Protein AF-A0A662VQT2-F1 (afdb_monomer_lite)

Foldseek 3Di:
DDFDAFPVDRHTFFKWKAFLVPGDTTGHHPVVVVVCCVVPNDDGMDIDTPPPVVVVVVVVVVSVVVVVVVVVVVVVVVVVVVVVVVVD

Secondary structure (DSSP, 8-state):
---PBPSSSSSBP-EEEEETTTTEEEEE-HHHHHHHHHHH-SSSEEEEETT-HHHHHHHHHHHHHHHHHHHHHHHHHHHHHHHHHHT-

Structure (mmCIF, N/CA/C/O backbone):
data_AF-A0A662VQT2-F1
#
_entry.id   AF-A0A662VQT2-F1
#
loop_
_atom_site.group_PDB
_atom_site.id
_atom_site.type_symbol
_atom_site.label_atom_id
_atom_site.label_alt_id
_atom_site.label_comp_id
_atom_site.label_asym_id
_atom_site.label_entity_id
_atom_site.label_seq_id
_atom_site.pdbx_PDB_ins_code
_atom_site.Cartn_x
_atom_site.Cartn_y
_atom_site.Cartn_z
_atom_site.occupancy
_atom_site.B_iso_or_equiv
_atom_site.auth_seq_id
_atom_site.auth_comp_id
_atom_site.auth_asym_id
_atom_site.auth_atom_id
_atom_site.pdbx_PDB_model_num
ATOM 1 N N . MET A 1 1 ? 6.389 -11.238 -20.433 1.00 54.53 1 MET A N 1
ATOM 2 C CA . MET A 1 1 ? 6.507 -10.122 -19.477 1.00 54.53 1 MET A CA 1
ATOM 3 C C . MET A 1 1 ? 5.310 -9.220 -19.678 1.00 54.53 1 MET A C 1
ATOM 5 O O . MET A 1 1 ? 5.069 -8.822 -20.812 1.00 54.53 1 MET A O 1
ATOM 9 N N . VAL A 1 2 ? 4.524 -8.979 -18.630 1.00 61.72 2 VAL A N 1
ATOM 10 C CA . VAL A 1 2 ? 3.511 -7.915 -18.653 1.00 61.72 2 VAL A CA 1
ATOM 11 C C . VAL A 1 2 ? 4.274 -6.614 -18.457 1.00 61.72 2 VAL A C 1
ATOM 13 O O . VAL A 1 2 ? 4.979 -6.477 -17.465 1.00 61.72 2 VAL A O 1
ATOM 16 N N . GLN A 1 3 ? 4.198 -5.706 -19.425 1.00 81.94 3 GLN A N 1
ATOM 17 C CA . GLN A 1 3 ? 4.862 -4.413 -19.332 1.00 81.94 3 GLN A CA 1
ATOM 18 C C . GLN A 1 3 ? 3.839 -3.396 -18.832 1.00 81.94 3 GLN A C 1
ATOM 20 O O . GLN A 1 3 ? 2.909 -3.035 -19.555 1.00 81.94 3 GLN A O 1
ATOM 25 N N . PHE A 1 4 ? 3.970 -2.998 -17.569 1.00 90.88 4 PHE A N 1
ATOM 26 C CA . PHE A 1 4 ? 3.133 -1.952 -16.996 1.00 90.88 4 PHE A CA 1
ATOM 27 C C . PHE A 1 4 ? 3.522 -0.597 -17.592 1.00 90.88 4 PHE A C 1
ATOM 29 O O . PHE A 1 4 ? 4.697 -0.329 -17.849 1.00 90.88 4 PHE A O 1
ATOM 36 N N . LYS A 1 5 ? 2.522 0.253 -17.816 1.00 96.06 5 LYS A N 1
ATOM 37 C CA . LYS A 1 5 ? 2.730 1.665 -18.134 1.00 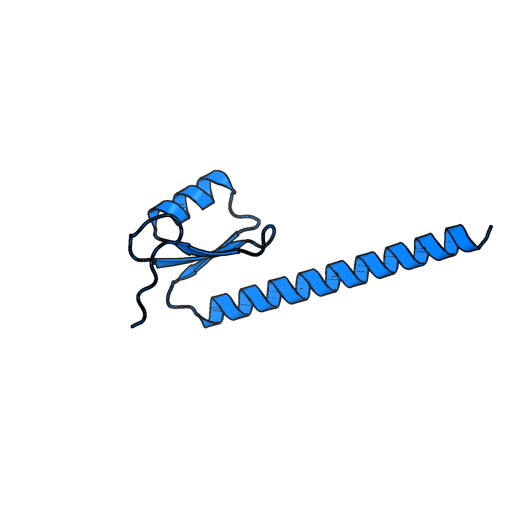96.06 5 LYS A CA 1
ATOM 38 C C . LYS A 1 5 ? 2.626 2.493 -16.865 1.00 96.06 5 LYS A C 1
ATOM 40 O O . LYS A 1 5 ? 1.916 2.101 -15.939 1.00 96.06 5 LYS A O 1
ATOM 45 N N . CYS A 1 6 ? 3.318 3.623 -16.844 1.00 96.81 6 CYS A N 1
ATOM 46 C CA . CYS A 1 6 ? 3.155 4.629 -15.812 1.00 96.81 6 CYS A CA 1
ATOM 47 C C . CYS A 1 6 ? 1.682 5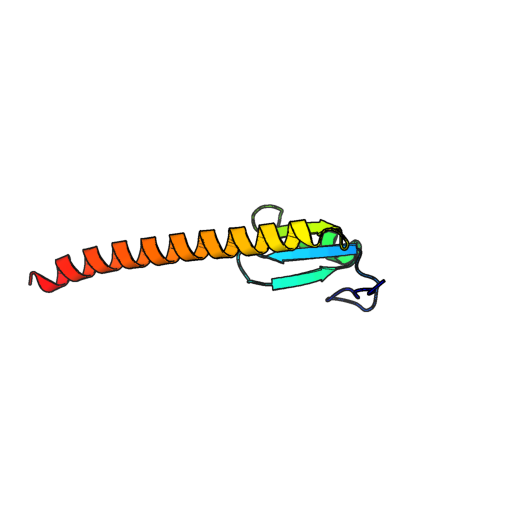.072 -15.735 1.00 96.81 6 CYS A C 1
ATOM 49 O O . CYS A 1 6 ? 0.964 5.111 -16.731 1.00 96.81 6 CYS A O 1
ATOM 51 N N . SER A 1 7 ? 1.214 5.384 -14.532 1.00 95.69 7 SER A N 1
ATOM 52 C CA . SER A 1 7 ? -0.159 5.852 -14.312 1.00 95.69 7 SER A CA 1
ATOM 53 C C . SER A 1 7 ? -0.343 7.328 -14.656 1.00 95.69 7 SER A C 1
ATOM 55 O O . SER A 1 7 ? -1.470 7.763 -14.860 1.00 95.69 7 SER A O 1
ATOM 57 N N . GLU A 1 8 ? 0.757 8.081 -14.719 1.00 95.69 8 GLU A N 1
ATOM 58 C CA . GLU A 1 8 ? 0.774 9.522 -14.996 1.00 95.69 8 GLU A CA 1
ATOM 59 C C . GLU A 1 8 ? 1.168 9.831 -16.452 1.00 95.69 8 GLU A C 1
ATOM 61 O O . GLU A 1 8 ? 0.894 10.914 -16.967 1.00 95.69 8 GLU A O 1
ATOM 66 N N . CYS A 1 9 ? 1.790 8.877 -17.156 1.00 95.31 9 CYS A N 1
ATOM 67 C CA . CYS A 1 9 ? 2.200 9.036 -18.552 1.00 95.31 9 CYS A CA 1
ATOM 68 C C . CYS A 1 9 ? 2.277 7.694 -19.301 1.00 95.31 9 CYS A C 1
ATOM 70 O O . CYS A 1 9 ? 2.138 6.628 -18.721 1.00 95.31 9 CYS A O 1
ATOM 72 N N . ASP A 1 10 ? 2.554 7.716 -20.605 1.00 93.25 10 ASP A N 1
ATOM 73 C CA . ASP A 1 10 ? 2.617 6.500 -21.435 1.00 93.25 10 ASP A CA 1
ATOM 74 C C . ASP A 1 10 ? 3.961 5.742 -21.388 1.00 93.25 10 ASP A C 1
ATOM 76 O O . ASP A 1 10 ? 4.142 4.757 -22.112 1.00 93.25 10 ASP A O 1
ATOM 80 N N . MET A 1 11 ? 4.908 6.183 -20.553 1.00 95.69 11 MET A N 1
ATOM 81 C CA . MET A 1 11 ? 6.223 5.548 -20.418 1.00 95.69 11 MET A CA 1
ATOM 82 C C . MET A 1 11 ? 6.132 4.192 -19.699 1.00 95.69 11 MET A C 1
ATOM 84 O O . MET A 1 11 ? 5.209 3.977 -18.907 1.00 95.69 11 MET A O 1
ATOM 88 N N . PRO A 1 12 ? 7.085 3.270 -19.926 1.00 96.25 12 PRO A N 1
ATOM 89 C CA . PRO A 1 12 ? 7.188 2.043 -19.141 1.00 96.25 12 PRO A CA 1
ATOM 90 C C . PRO A 1 12 ? 7.324 2.340 -17.643 1.00 96.25 12 PRO A C 1
ATOM 92 O O . PRO A 1 12 ? 8.018 3.278 -17.253 1.00 96.25 12 PRO A O 1
ATOM 95 N N . ALA A 1 13 ? 6.650 1.548 -16.812 1.00 96.69 13 ALA A N 1
ATOM 96 C CA . ALA A 1 13 ? 6.772 1.641 -15.364 1.00 96.69 13 ALA A CA 1
ATOM 97 C C . ALA A 1 13 ? 7.942 0.801 -14.841 1.00 96.69 13 ALA A C 1
ATOM 99 O O . ALA A 1 13 ? 8.187 -0.304 -15.323 1.00 96.69 13 ALA A O 1
ATOM 100 N N . GLU A 1 14 ? 8.602 1.333 -13.818 1.00 96.06 14 GLU A N 1
ATOM 101 C CA . GLU A 1 14 ? 9.746 0.733 -13.115 1.00 96.06 14 GLU A CA 1
ATOM 102 C C . GLU A 1 14 ? 9.464 0.575 -11.616 1.00 96.06 14 GLU A C 1
ATOM 104 O O . GLU A 1 14 ? 10.091 -0.241 -10.945 1.00 96.06 14 GLU A O 1
ATOM 109 N N . TRP A 1 15 ? 8.445 1.276 -11.109 1.00 96.31 15 TRP A N 1
ATOM 110 C CA . TRP A 1 15 ? 8.068 1.272 -9.703 1.00 96.31 15 TRP A CA 1
ATOM 111 C C . TRP A 1 15 ? 6.589 0.989 -9.525 1.00 96.31 15 TRP A C 1
ATOM 113 O O . TRP A 1 15 ? 5.755 1.407 -10.328 1.00 96.31 15 TRP A O 1
ATOM 123 N N . MET A 1 16 ? 6.256 0.343 -8.420 1.00 96.00 16 MET A N 1
ATOM 124 C CA . MET A 1 16 ? 4.916 0.321 -7.869 1.00 96.00 16 MET A CA 1
ATOM 125 C C . MET A 1 16 ? 4.850 1.260 -6.673 1.00 96.00 16 MET A C 1
ATOM 127 O O . MET A 1 16 ? 5.557 1.072 -5.682 1.00 96.00 16 MET A O 1
ATOM 131 N N . TYR A 1 17 ? 3.986 2.258 -6.784 1.00 94.25 17 TYR A N 1
ATOM 132 C CA . TYR A 1 17 ? 3.658 3.207 -5.734 1.00 94.25 17 TYR A CA 1
ATOM 133 C C . TYR A 1 17 ? 2.486 2.708 -4.901 1.00 94.25 17 TYR A C 1
ATOM 135 O O . TYR A 1 17 ? 1.465 2.285 -5.454 1.00 94.25 17 TYR A O 1
ATOM 143 N N . ILE A 1 18 ? 2.634 2.795 -3.581 1.00 92.88 18 ILE A N 1
ATOM 144 C CA . ILE A 1 18 ? 1.595 2.499 -2.600 1.00 92.88 18 ILE A CA 1
ATOM 145 C C . ILE A 1 18 ? 1.480 3.680 -1.640 1.00 92.88 18 ILE A C 1
ATOM 147 O O . ILE A 1 18 ? 2.441 4.014 -0.949 1.00 92.88 18 ILE A O 1
ATOM 151 N N . ASP A 1 19 ? 0.292 4.272 -1.576 1.00 88.81 19 ASP A N 1
ATOM 152 C CA . ASP A 1 19 ? -0.046 5.337 -0.628 1.00 88.81 19 ASP A CA 1
ATOM 153 C C . ASP A 1 19 ? -0.905 4.789 0.516 1.00 88.81 19 ASP A C 1
ATOM 155 O O . ASP A 1 19 ? -1.945 4.144 0.322 1.00 88.81 19 ASP A O 1
ATOM 159 N N . GLU A 1 20 ? -0.439 5.017 1.743 1.00 80.25 20 GLU A N 1
ATOM 160 C CA . GLU A 1 20 ? -1.106 4.543 2.951 1.00 80.25 20 GLU A CA 1
ATOM 161 C C . GLU A 1 20 ? -2.310 5.422 3.344 1.00 80.25 20 GLU A C 1
ATOM 163 O O . GLU A 1 20 ? -3.288 4.925 3.933 1.00 80.25 20 GLU A O 1
ATOM 168 N N . ILE A 1 21 ? -2.273 6.712 2.993 1.00 80.69 21 ILE A N 1
ATOM 169 C CA . ILE A 1 21 ? -3.308 7.715 3.269 1.00 80.69 21 ILE A CA 1
ATOM 170 C C . ILE A 1 21 ? -4.432 7.586 2.249 1.00 80.69 21 ILE A C 1
ATOM 172 O O . ILE A 1 21 ? -5.580 7.316 2.629 1.00 80.69 21 ILE A O 1
ATOM 176 N N . THR A 1 22 ? -4.121 7.754 0.963 1.00 82.12 22 THR A N 1
ATOM 177 C CA . THR A 1 22 ? -5.069 7.489 -0.120 1.00 82.12 22 THR A CA 1
ATOM 178 C C . THR A 1 22 ? -4.777 6.084 -0.627 1.00 82.12 22 THR A C 1
ATOM 180 O O . THR A 1 22 ? -3.705 5.877 -1.156 1.00 82.12 22 THR A O 1
ATOM 183 N N . PRO A 1 23 ? -5.648 5.072 -0.426 1.00 79.06 23 PRO A N 1
ATOM 184 C CA . PRO A 1 23 ? -5.343 3.688 -0.807 1.00 79.06 23 PRO A CA 1
ATOM 185 C C . PRO A 1 23 ? -5.213 3.544 -2.327 1.00 79.06 23 PRO A C 1
ATOM 187 O O . PRO A 1 23 ? -6.152 3.137 -3.014 1.00 79.06 23 PRO A O 1
ATOM 190 N N . ARG A 1 24 ? -4.042 3.904 -2.838 1.00 88.31 24 ARG A N 1
ATOM 191 C CA . ARG A 1 24 ? -3.688 3.972 -4.243 1.00 88.31 24 ARG A CA 1
ATOM 192 C C . ARG A 1 24 ? -2.513 3.037 -4.456 1.00 88.31 24 ARG A C 1
ATOM 194 O O . ARG A 1 24 ? -1.498 3.139 -3.782 1.00 88.31 24 ARG A O 1
ATOM 201 N N . LEU A 1 25 ? -2.695 2.135 -5.411 1.00 91.94 25 LEU A N 1
ATOM 202 C CA . LEU A 1 25 ? -1.670 1.257 -5.952 1.00 91.94 25 LEU A CA 1
ATOM 203 C C . LEU A 1 25 ? -1.494 1.660 -7.414 1.00 91.94 25 LEU A C 1
ATOM 205 O O . LEU A 1 25 ? -2.450 1.546 -8.186 1.00 91.94 25 LEU A O 1
ATOM 209 N N . ALA A 1 26 ? -0.330 2.186 -7.781 1.00 94.62 26 ALA A N 1
ATOM 210 C CA . ALA A 1 26 ? -0.120 2.745 -9.112 1.00 94.62 26 ALA A CA 1
ATOM 211 C C . ALA A 1 26 ? 1.276 2.413 -9.658 1.00 94.62 26 ALA A C 1
ATOM 213 O O . ALA A 1 26 ? 2.270 2.717 -9.001 1.00 94.62 26 ALA A O 1
ATOM 214 N N . PRO A 1 27 ? 1.393 1.836 -10.866 1.00 96.38 27 PRO A N 1
ATOM 215 C CA . PRO A 1 27 ? 2.681 1.738 -11.539 1.00 96.38 27 PRO A CA 1
ATOM 216 C C . PRO A 1 27 ? 3.173 3.132 -11.953 1.00 96.38 27 PRO A C 1
ATOM 218 O O . PRO A 1 27 ? 2.387 3.937 -12.461 1.00 96.38 27 PRO A O 1
ATOM 221 N N . LEU A 1 28 ? 4.462 3.413 -11.776 1.00 96.50 28 LEU A N 1
ATOM 222 C CA . LEU A 1 28 ? 5.106 4.686 -12.102 1.00 96.50 28 LEU A CA 1
ATOM 223 C C . LEU A 1 28 ? 6.425 4.473 -12.842 1.00 96.50 28 LEU A C 1
ATOM 225 O O . LEU A 1 28 ? 7.143 3.500 -12.605 1.00 96.50 28 LEU A O 1
ATOM 229 N N . CYS A 1 29 ? 6.761 5.414 -13.723 1.00 96.94 29 CYS A N 1
ATOM 230 C CA . CYS A 1 29 ? 8.126 5.551 -14.218 1.00 96.94 29 CYS A CA 1
ATOM 231 C C . CYS A 1 29 ? 9.007 6.288 -13.197 1.00 96.94 29 CYS A C 1
ATOM 233 O O . CYS A 1 29 ? 8.522 6.915 -12.252 1.00 96.94 29 CYS A O 1
ATOM 235 N N . ASP A 1 30 ? 10.313 6.234 -13.434 1.00 96.00 30 ASP A N 1
ATOM 236 C CA . ASP A 1 30 ? 11.359 6.803 -12.585 1.00 96.00 30 ASP A CA 1
ATOM 237 C C . ASP A 1 30 ? 11.200 8.315 -12.317 1.00 96.00 30 ASP A C 1
ATOM 239 O O . ASP A 1 30 ? 11.514 8.807 -11.234 1.00 96.00 30 ASP A O 1
ATOM 243 N N . GLU A 1 31 ? 10.705 9.058 -13.309 1.00 96.50 31 GLU A N 1
ATOM 244 C CA . GLU A 1 31 ? 10.480 10.507 -13.238 1.00 96.50 31 GLU A CA 1
ATOM 245 C C . GLU A 1 31 ? 9.331 10.857 -12.284 1.00 96.50 31 GLU A C 1
ATOM 247 O O . GLU A 1 31 ? 9.549 11.552 -11.294 1.00 96.50 31 GLU A O 1
ATOM 252 N N . HIS A 1 32 ? 8.139 10.295 -12.506 1.00 95.69 32 HIS A N 1
ATOM 253 C CA . HIS A 1 32 ? 6.970 10.572 -11.663 1.00 95.69 32 HIS A CA 1
ATOM 254 C C . HIS A 1 32 ? 7.127 10.028 -10.237 1.00 95.69 32 HIS A C 1
ATOM 256 O O . HIS A 1 32 ? 6.597 10.608 -9.293 1.00 95.69 32 HIS A O 1
ATOM 262 N N . MET A 1 33 ? 7.891 8.947 -10.044 1.00 94.69 33 MET A N 1
ATOM 263 C CA . MET A 1 33 ? 8.264 8.484 -8.704 1.00 94.69 33 MET A CA 1
ATOM 264 C C . MET A 1 33 ? 9.054 9.564 -7.940 1.00 94.69 33 MET A C 1
ATOM 266 O O . MET A 1 33 ? 8.722 9.880 -6.795 1.00 94.69 33 MET A O 1
ATOM 270 N N . LYS A 1 34 ? 10.050 10.187 -8.586 1.00 93.81 34 LYS A N 1
ATOM 271 C CA . LYS A 1 34 ? 10.853 11.269 -7.988 1.00 93.81 34 LYS A CA 1
ATOM 272 C C . LYS A 1 34 ? 10.020 12.518 -7.720 1.00 93.81 34 LYS A C 1
ATOM 274 O O . LYS A 1 34 ? 10.195 13.141 -6.676 1.00 93.81 34 LYS A O 1
ATOM 279 N N . GLU A 1 35 ? 9.108 12.870 -8.623 1.00 93.38 35 GLU A N 1
ATOM 280 C CA . GLU A 1 35 ? 8.187 13.992 -8.414 1.00 93.38 35 GLU A CA 1
ATOM 281 C C . GLU A 1 35 ? 7.321 13.789 -7.169 1.00 93.38 35 GLU A C 1
ATOM 283 O O . GLU A 1 35 ? 7.240 14.685 -6.328 1.00 93.38 35 GLU A O 1
ATOM 288 N N . ILE A 1 36 ? 6.728 12.602 -7.004 1.00 90.12 36 ILE A N 1
ATOM 289 C CA . ILE A 1 36 ? 5.921 12.279 -5.819 1.00 90.12 36 ILE A CA 1
ATOM 290 C C . ILE A 1 36 ? 6.773 12.334 -4.549 1.00 90.12 36 ILE A C 1
ATOM 292 O O . ILE A 1 36 ? 6.363 12.975 -3.583 1.00 90.12 36 ILE A O 1
ATOM 296 N N . LEU A 1 37 ? 7.978 11.752 -4.553 1.00 88.81 37 LEU A N 1
ATOM 297 C CA . LEU A 1 37 ? 8.900 11.84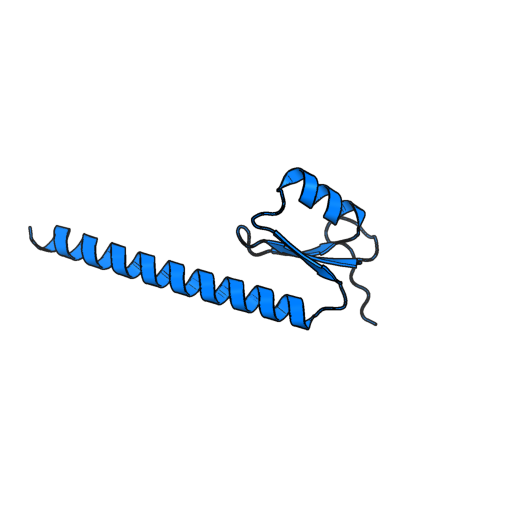3 -3.412 1.00 88.81 37 LEU A CA 1
ATOM 298 C C . LEU A 1 37 ? 9.194 13.295 -3.011 1.00 88.81 37 LEU A C 1
ATOM 300 O O . LEU A 1 37 ? 9.236 13.614 -1.822 1.00 88.81 37 LEU A O 1
ATOM 304 N N . MET A 1 38 ? 9.379 14.183 -3.991 1.00 88.19 38 MET A N 1
ATOM 305 C CA . MET A 1 38 ? 9.627 15.604 -3.741 1.00 88.19 38 MET A CA 1
ATOM 306 C C . MET A 1 38 ? 8.396 16.345 -3.202 1.00 88.19 38 MET A C 1
ATOM 308 O O . MET A 1 38 ? 8.558 17.286 -2.424 1.00 88.19 38 MET A O 1
ATOM 312 N N . MET A 1 39 ? 7.187 15.958 -3.619 1.00 86.00 39 MET A N 1
ATOM 313 C CA . MET A 1 39 ? 5.941 16.619 -3.216 1.00 86.00 39 MET A CA 1
ATOM 314 C C . MET A 1 39 ? 5.415 16.139 -1.861 1.00 86.00 39 MET A C 1
ATOM 316 O O . MET A 1 39 ? 4.983 16.958 -1.049 1.00 86.00 39 MET A O 1
ATOM 320 N N . GLU A 1 40 ? 5.424 14.830 -1.622 1.00 78.56 40 GLU A N 1
ATOM 321 C CA . GLU A 1 40 ? 4.724 14.206 -0.492 1.00 78.56 40 GLU A CA 1
ATOM 322 C C . GLU A 1 40 ? 5.660 13.822 0.667 1.00 78.56 40 GLU A C 1
ATOM 324 O O . GLU A 1 40 ? 5.211 13.645 1.803 1.00 78.56 40 GLU A O 1
ATOM 329 N N . GLY A 1 41 ? 6.973 13.760 0.412 1.00 72.12 41 GLY A N 1
ATOM 330 C CA . GLY A 1 41 ? 7.967 13.261 1.363 1.00 72.12 41 GLY A CA 1
ATOM 331 C C . GLY A 1 41 ? 7.884 11.743 1.577 1.00 72.12 41 GLY A C 1
ATOM 332 O O . GLY A 1 41 ? 7.003 11.068 1.064 1.00 72.12 41 GLY A O 1
ATOM 333 N N . GLU A 1 42 ? 8.814 11.178 2.352 1.00 68.62 42 GLU A N 1
ATOM 334 C CA . GLU A 1 42 ? 8.995 9.713 2.470 1.00 68.62 42 GLU A CA 1
ATOM 335 C C . GLU A 1 42 ? 8.085 9.024 3.504 1.00 68.62 42 GLU A C 1
ATOM 337 O O . GLU A 1 42 ? 8.157 7.814 3.690 1.00 68.62 42 GLU A O 1
ATOM 342 N N . VAL A 1 43 ? 7.261 9.768 4.246 1.00 67.31 43 VAL A N 1
ATOM 343 C CA . VAL A 1 43 ? 6.711 9.242 5.510 1.00 67.31 43 VAL A CA 1
ATOM 344 C C . VAL A 1 43 ? 5.506 8.316 5.312 1.00 67.31 43 VAL A C 1
ATOM 346 O O . VAL A 1 43 ? 5.317 7.411 6.117 1.00 67.31 43 VAL A O 1
ATOM 349 N N . ASN A 1 44 ? 4.692 8.526 4.272 1.00 75.88 44 ASN A N 1
ATOM 350 C CA . ASN A 1 44 ? 3.417 7.803 4.095 1.00 75.88 44 ASN A CA 1
ATOM 351 C C . ASN A 1 44 ? 3.279 7.105 2.734 1.00 75.88 44 ASN A C 1
ATOM 353 O O . ASN A 1 44 ? 2.191 6.647 2.378 1.00 75.88 44 ASN A O 1
ATOM 357 N N . VAL A 1 45 ? 4.370 7.054 1.976 1.00 86.38 45 VAL A N 1
ATOM 358 C CA . VAL A 1 45 ? 4.418 6.483 0.633 1.00 86.38 45 VAL A CA 1
ATOM 359 C C . VAL A 1 45 ? 5.467 5.387 0.592 1.00 86.38 45 VAL A C 1
ATOM 361 O O . VAL A 1 45 ? 6.517 5.484 1.226 1.00 86.38 45 VAL A O 1
ATOM 364 N N . GLN A 1 46 ? 5.182 4.335 -0.160 1.00 90.81 46 GLN A N 1
ATOM 365 C CA . GLN A 1 46 ? 6.103 3.228 -0.363 1.00 90.81 46 GLN A CA 1
ATOM 366 C C . GLN A 1 46 ? 6.296 2.991 -1.855 1.00 90.81 46 GLN A C 1
ATOM 368 O O . GLN A 1 46 ? 5.339 2.994 -2.631 1.00 90.81 46 GLN A O 1
ATOM 373 N N . PHE A 1 47 ? 7.547 2.756 -2.241 1.00 93.50 47 PHE A N 1
ATOM 374 C CA . PHE A 1 47 ? 7.928 2.434 -3.608 1.00 93.50 47 PHE A CA 1
ATOM 375 C C . PHE A 1 47 ? 8.608 1.074 -3.632 1.00 93.50 47 PHE A C 1
ATOM 377 O O . PHE A 1 47 ? 9.518 0.798 -2.850 1.00 93.50 47 PHE A O 1
ATOM 384 N N . PHE A 1 48 ? 8.171 0.233 -4.556 1.00 95.19 48 PHE A N 1
ATOM 385 C CA . PHE A 1 48 ? 8.725 -1.093 -4.778 1.00 95.19 48 PHE A CA 1
ATOM 386 C C . PHE A 1 48 ? 9.124 -1.227 -6.237 1.00 95.19 48 PHE A C 1
ATOM 388 O O . PHE A 1 48 ? 8.460 -0.667 -7.102 1.00 95.19 48 PHE A O 1
ATOM 395 N N . ASP A 1 49 ? 10.165 -2.002 -6.518 1.00 95.38 49 ASP A N 1
ATOM 396 C CA . ASP A 1 49 ? 10.502 -2.391 -7.889 1.00 95.38 49 ASP A CA 1
ATOM 397 C C . ASP A 1 49 ? 9.286 -3.026 -8.602 1.00 95.38 49 ASP A C 1
ATOM 399 O O . ASP A 1 49 ? 8.492 -3.735 -7.961 1.00 95.38 49 ASP A O 1
ATOM 403 N N . ILE A 1 50 ? 9.121 -2.758 -9.908 1.00 94.88 50 ILE A N 1
ATOM 404 C CA . ILE A 1 50 ? 7.961 -3.210 -10.694 1.00 94.88 50 ILE A CA 1
ATOM 405 C C . ILE A 1 50 ? 7.858 -4.750 -10.808 1.00 94.88 50 ILE A C 1
ATOM 407 O O . ILE A 1 50 ? 6.803 -5.293 -11.144 1.00 94.88 50 ILE A O 1
ATOM 411 N N . GLU A 1 51 ? 8.932 -5.479 -10.517 1.00 93.88 51 GLU A N 1
ATOM 412 C CA . GLU A 1 51 ? 8.962 -6.943 -10.516 1.00 93.88 51 GLU A CA 1
ATOM 413 C C . GLU A 1 51 ? 8.754 -7.534 -9.110 1.00 93.88 51 GLU A C 1
ATOM 415 O O . GLU A 1 51 ? 8.470 -8.728 -8.969 1.00 93.88 51 GLU A O 1
ATOM 420 N N . ASN A 1 52 ? 8.817 -6.714 -8.054 1.00 94.38 52 ASN A N 1
ATOM 421 C CA . ASN A 1 52 ? 8.690 -7.152 -6.663 1.00 94.38 52 ASN A CA 1
ATOM 422 C C . ASN A 1 52 ? 7.226 -7.292 -6.202 1.00 94.38 52 ASN A C 1
ATOM 424 O O . ASN A 1 52 ? 6.791 -6.673 -5.228 1.00 94.38 52 ASN A O 1
ATOM 428 N N . VAL A 1 53 ? 6.469 -8.151 -6.885 1.00 92.88 53 VAL A N 1
ATOM 429 C CA . VAL A 1 53 ? 5.042 -8.405 -6.604 1.00 92.88 53 VAL A CA 1
ATOM 430 C C . VAL A 1 53 ? 4.802 -8.856 -5.156 1.00 92.88 53 VAL A C 1
ATOM 432 O O . VAL A 1 53 ? 3.807 -8.471 -4.541 1.00 92.88 53 VAL A O 1
ATOM 435 N N . GLU A 1 54 ? 5.721 -9.643 -4.592 1.00 95.31 54 GLU A N 1
ATOM 436 C CA . GLU A 1 54 ? 5.646 -10.100 -3.199 1.00 95.31 54 GLU A CA 1
ATOM 437 C C . GLU A 1 54 ? 5.743 -8.923 -2.216 1.00 95.31 54 GLU A C 1
ATOM 439 O O . GLU A 1 54 ? 4.953 -8.835 -1.276 1.00 95.31 54 GLU A O 1
ATOM 444 N N . GLY A 1 55 ? 6.647 -7.970 -2.469 1.00 94.31 55 GLY A N 1
ATOM 445 C CA . GLY A 1 55 ? 6.754 -6.743 -1.681 1.00 94.31 55 GLY A CA 1
ATOM 446 C C . GLY A 1 55 ? 5.460 -5.929 -1.692 1.00 94.31 55 GLY A C 1
ATOM 447 O O . GLY A 1 55 ? 5.021 -5.461 -0.641 1.00 94.31 55 GLY A O 1
ATOM 448 N N . TRP A 1 56 ? 4.788 -5.834 -2.845 1.00 93.06 56 TRP A N 1
ATOM 449 C CA . TRP A 1 56 ? 3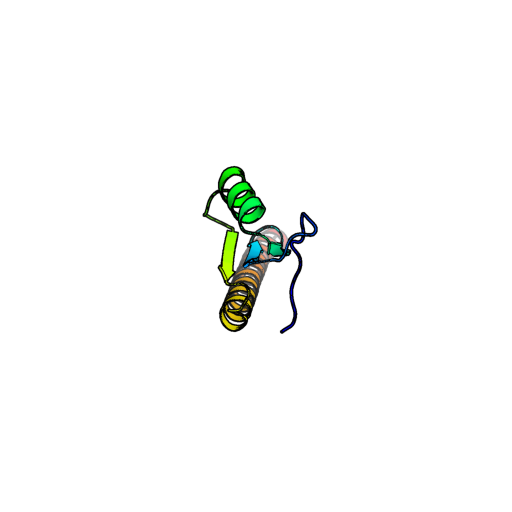.510 -5.117 -2.944 1.00 93.06 56 TRP A CA 1
ATOM 450 C C . TRP A 1 56 ? 2.432 -5.789 -2.105 1.00 93.06 56 TRP A C 1
ATOM 452 O O . TRP A 1 56 ? 1.694 -5.120 -1.383 1.00 93.06 56 TRP A O 1
ATOM 462 N N . LEU A 1 57 ? 2.340 -7.119 -2.183 1.00 94.56 57 LEU A N 1
ATOM 463 C CA . LEU A 1 57 ? 1.359 -7.886 -1.425 1.00 94.56 57 LEU A CA 1
ATOM 464 C C . LEU A 1 57 ? 1.585 -7.736 0.084 1.00 94.56 57 LEU A C 1
ATOM 466 O O . LEU A 1 57 ? 0.628 -7.548 0.836 1.00 94.56 57 LEU A O 1
ATOM 470 N N . GLN A 1 58 ? 2.840 -7.781 0.529 1.00 94.06 58 GLN A N 1
ATOM 471 C CA . GLN A 1 58 ? 3.198 -7.577 1.932 1.00 94.06 58 GLN A CA 1
ATOM 472 C C . GLN A 1 58 ? 2.823 -6.173 2.419 1.00 94.06 58 GLN A C 1
ATOM 474 O O . GLN A 1 58 ? 2.214 -6.046 3.483 1.00 94.06 58 GLN A O 1
ATOM 479 N N . ALA A 1 59 ? 3.099 -5.139 1.625 1.00 91.00 59 ALA A N 1
ATOM 480 C CA . ALA A 1 59 ? 2.713 -3.763 1.930 1.00 91.00 59 ALA A CA 1
ATOM 481 C C . ALA A 1 59 ? 1.190 -3.586 2.025 1.00 91.00 59 ALA A C 1
ATOM 483 O O . ALA A 1 59 ? 0.683 -3.022 2.997 1.00 91.00 59 ALA A O 1
ATOM 484 N N . ILE A 1 60 ? 0.441 -4.142 1.066 1.00 92.12 60 ILE A N 1
ATOM 485 C CA . ILE A 1 60 ? -1.029 -4.130 1.076 1.00 92.12 60 ILE A CA 1
ATOM 486 C C . ILE A 1 60 ? -1.560 -4.818 2.338 1.00 92.12 60 ILE A C 1
ATOM 488 O O . ILE A 1 60 ? -2.422 -4.271 3.027 1.00 92.12 60 ILE A O 1
ATOM 492 N N . ASN A 1 61 ? -1.032 -5.995 2.676 1.00 93.94 61 ASN A N 1
ATOM 493 C CA . ASN A 1 61 ? -1.448 -6.728 3.870 1.00 93.94 61 ASN A CA 1
ATOM 494 C C . ASN A 1 61 ? -1.163 -5.939 5.154 1.00 93.94 61 ASN A C 1
ATOM 496 O O . ASN A 1 61 ? -2.033 -5.858 6.023 1.00 93.94 61 ASN A O 1
ATOM 500 N N . HIS A 1 62 ? 0.012 -5.318 5.261 1.00 90.75 62 HIS A N 1
ATOM 501 C CA . HIS A 1 62 ? 0.365 -4.469 6.396 1.00 90.75 62 HIS A CA 1
ATOM 502 C C . HIS A 1 62 ? -0.597 -3.278 6.534 1.00 90.75 62 HIS A C 1
ATOM 504 O O . HIS A 1 62 ? -1.126 -3.028 7.620 1.00 90.75 62 HIS A O 1
ATOM 510 N N . LEU A 1 63 ? -0.908 -2.597 5.426 1.00 89.75 63 LEU A N 1
ATOM 511 C CA . LEU A 1 63 ? -1.849 -1.476 5.409 1.00 89.75 63 LEU A CA 1
ATOM 512 C C . LEU A 1 63 ? -3.254 -1.896 5.865 1.00 89.75 63 LEU A C 1
ATOM 514 O O . LEU A 1 63 ? -3.902 -1.185 6.639 1.00 89.75 63 LEU A O 1
ATOM 518 N N . LEU A 1 64 ? -3.734 -3.055 5.408 1.00 91.56 64 LEU A N 1
ATOM 519 C CA . LEU A 1 64 ? -5.038 -3.591 5.803 1.00 91.56 64 LEU A CA 1
ATOM 520 C C . LEU A 1 64 ? -5.082 -3.937 7.297 1.00 91.56 64 LEU A C 1
ATOM 522 O O . LEU A 1 64 ? -6.033 -3.548 7.977 1.00 91.56 64 LEU A O 1
ATOM 526 N N . GLN A 1 65 ? -4.043 -4.590 7.822 1.00 93.50 65 GLN A N 1
ATOM 527 C CA . GLN A 1 65 ? -3.932 -4.914 9.249 1.00 93.50 65 GLN A CA 1
ATOM 528 C C . GLN A 1 65 ? -3.896 -3.655 10.118 1.00 93.50 65 GLN A C 1
ATOM 530 O O . GLN A 1 65 ? -4.616 -3.557 11.114 1.00 93.50 65 GLN A O 1
ATOM 535 N N . PHE A 1 66 ? -3.102 -2.656 9.730 1.00 89.75 66 PHE A N 1
ATOM 536 C CA . PHE A 1 66 ? -3.034 -1.382 10.442 1.00 89.75 66 PHE A CA 1
ATOM 537 C C . PHE A 1 66 ? -4.402 -0.680 10.485 1.00 89.75 66 PHE A C 1
ATOM 539 O O . PHE A 1 66 ? -4.830 -0.180 11.532 1.00 89.75 66 PHE A O 1
ATOM 546 N N . ARG A 1 67 ? -5.139 -0.684 9.366 1.00 89.81 67 ARG A N 1
ATOM 547 C CA . ARG A 1 67 ? -6.490 -0.105 9.284 1.00 89.81 67 ARG A CA 1
ATOM 548 C C . ARG A 1 67 ? -7.503 -0.853 10.143 1.00 89.81 67 ARG A C 1
ATOM 550 O O . ARG A 1 67 ? -8.301 -0.201 10.817 1.00 89.81 67 ARG A O 1
ATOM 557 N N . GLU A 1 68 ? -7.458 -2.181 10.159 1.00 95.19 68 GLU A N 1
ATOM 558 C CA . GLU A 1 68 ? -8.300 -3.004 11.032 1.00 95.19 68 GLU A CA 1
ATOM 559 C C . GLU A 1 68 ? -8.067 -2.654 12.508 1.00 95.19 68 GLU A C 1
ATOM 561 O O . GLU A 1 68 ? -9.016 -2.353 13.238 1.00 95.19 68 GLU A O 1
ATOM 566 N N . GLN A 1 69 ? -6.806 -2.599 12.941 1.00 95.19 69 GLN A N 1
ATOM 567 C CA . GLN A 1 69 ? -6.456 -2.240 14.318 1.00 95.19 69 GLN A CA 1
ATOM 568 C C . GLN A 1 69 ? -6.949 -0.836 14.685 1.00 95.19 69 GLN A C 1
ATOM 570 O O . GLN A 1 69 ? -7.531 -0.639 15.757 1.00 95.19 69 GLN A O 1
ATOM 575 N N . LYS A 1 70 ? -6.775 0.137 13.783 1.00 93.75 70 LYS A N 1
ATOM 576 C CA . LYS A 1 70 ? -7.258 1.511 13.975 1.00 93.75 70 LYS A CA 1
ATOM 577 C C . LYS A 1 70 ? -8.783 1.564 14.085 1.00 93.75 70 LYS A C 1
ATOM 579 O O . LYS A 1 70 ? -9.306 2.259 14.956 1.00 93.75 70 LYS A O 1
ATOM 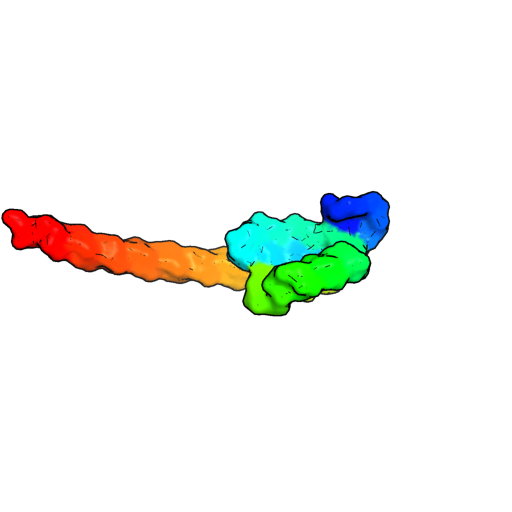584 N N . TYR A 1 71 ? -9.498 0.813 13.251 1.00 95.62 71 TYR A N 1
ATOM 585 C CA . TYR A 1 71 ? -10.956 0.704 13.310 1.00 95.62 71 TYR A CA 1
ATOM 586 C C . TYR A 1 71 ? -11.434 0.119 14.646 1.00 95.62 71 TYR A C 1
ATOM 588 O O . TYR A 1 71 ? -12.289 0.712 15.309 1.00 95.62 71 TYR A O 1
ATOM 596 N N . LEU A 1 72 ? -10.840 -0.991 15.094 1.00 97.31 72 LEU A N 1
ATOM 597 C CA . LEU A 1 72 ? -11.173 -1.619 16.377 1.00 97.31 72 LEU A CA 1
ATOM 598 C C . LEU A 1 72 ? -10.896 -0.691 17.568 1.00 97.31 72 LEU A C 1
ATOM 600 O O . LEU A 1 72 ? -11.701 -0.616 18.500 1.00 97.31 72 LEU A O 1
ATOM 604 N N . ALA A 1 73 ? -9.790 0.057 17.534 1.00 97.25 73 ALA A N 1
ATOM 605 C CA . ALA A 1 73 ? -9.474 1.048 18.558 1.00 97.25 73 ALA A CA 1
ATOM 606 C C . ALA A 1 73 ? -10.540 2.156 18.630 1.00 97.25 73 ALA A C 1
ATOM 608 O O . ALA A 1 73 ? -11.000 2.498 19.720 1.00 97.25 73 ALA A O 1
ATOM 609 N N . LEU A 1 74 ? -10.993 2.667 17.481 1.00 97.38 74 LEU A N 1
ATOM 610 C CA . LEU A 1 74 ? -12.057 3.674 17.421 1.00 97.38 74 LEU A CA 1
ATOM 611 C C . LEU A 1 74 ? -13.392 3.142 17.957 1.00 97.38 74 LEU A C 1
ATOM 613 O O . LEU A 1 74 ? -14.054 3.837 18.728 1.00 97.38 74 LEU A O 1
ATOM 617 N N . LEU A 1 75 ? -13.772 1.906 17.617 1.00 97.12 75 LEU A N 1
ATOM 618 C CA . LEU A 1 75 ? -14.978 1.270 18.165 1.00 97.12 75 LEU A CA 1
ATOM 619 C C . LEU A 1 75 ? -14.924 1.146 19.692 1.00 97.12 75 LEU A C 1
ATOM 621 O O . LEU A 1 75 ? -15.933 1.358 20.374 1.00 97.12 75 LEU A O 1
ATOM 625 N N . LYS A 1 76 ? -13.748 0.830 20.242 1.00 96.69 76 LYS A N 1
ATOM 626 C CA . LYS A 1 76 ? -13.535 0.754 21.689 1.00 96.69 76 LYS A CA 1
ATOM 627 C C . LYS A 1 76 ? -13.717 2.116 22.356 1.00 96.69 76 LYS A C 1
ATOM 629 O O . LYS A 1 76 ? -14.407 2.201 23.369 1.00 96.69 76 LYS A O 1
ATOM 634 N N . GLU A 1 77 ? -13.138 3.176 21.796 1.00 96.69 77 GLU A N 1
ATOM 635 C CA . GLU A 1 77 ? -13.316 4.535 22.326 1.00 96.69 77 GLU A CA 1
ATOM 636 C C . GLU A 1 77 ? -14.770 5.007 22.218 1.00 96.69 77 GLU A C 1
ATOM 638 O O . GLU A 1 77 ? -15.320 5.539 23.183 1.00 96.69 77 GLU A O 1
ATOM 643 N N . PHE A 1 78 ? -15.437 4.729 21.097 1.00 95.69 78 PHE A N 1
ATOM 644 C CA . PHE A 1 78 ? -16.860 5.021 20.933 1.00 95.69 78 PHE A CA 1
ATOM 645 C C . PHE A 1 78 ? -17.725 4.304 21.978 1.00 95.69 78 PHE A C 1
ATOM 647 O O . PHE A 1 78 ? -18.607 4.921 22.574 1.00 95.69 78 PHE A O 1
ATOM 654 N N . SER A 1 79 ? -17.451 3.025 22.247 1.00 94.69 79 SER A N 1
ATOM 655 C CA . SER A 1 79 ? -18.204 2.240 23.236 1.00 94.69 79 SER A CA 1
ATOM 656 C C . SER A 1 79 ? -18.104 2.853 24.637 1.00 94.69 79 SER A C 1
ATOM 658 O O . SER A 1 79 ? -19.129 3.060 25.285 1.00 94.69 79 SER A O 1
ATOM 660 N N . LYS A 1 80 ? -16.901 3.275 25.055 1.00 94.31 80 LYS A N 1
ATOM 661 C CA . LYS A 1 80 ? -16.688 3.991 26.328 1.00 94.31 80 LYS A CA 1
ATOM 662 C C . LYS A 1 80 ? -17.451 5.315 26.396 1.00 94.31 80 LYS A C 1
ATOM 664 O O . LYS A 1 80 ? -17.935 5.703 27.457 1.00 94.31 80 LYS A O 1
ATOM 669 N N . LEU A 1 81 ? -17.511 6.056 25.288 1.00 94.31 81 LEU A N 1
ATOM 670 C CA . LEU A 1 81 ? -18.256 7.316 25.227 1.00 94.31 81 LEU A CA 1
ATOM 671 C C . LEU A 1 81 ? -19.764 7.076 25.321 1.00 94.31 81 LEU A C 1
ATOM 673 O O . LEU A 1 81 ? -20.453 7.821 26.013 1.00 94.31 81 LEU A O 1
ATOM 677 N N . LYS A 1 82 ? -20.269 6.026 24.669 1.00 92.31 82 LYS A N 1
ATOM 678 C CA . LYS A 1 82 ? -21.684 5.647 24.708 1.00 92.31 82 LYS A CA 1
ATOM 679 C C . LYS A 1 82 ? -22.144 5.293 26.124 1.00 92.31 82 LYS A C 1
ATOM 681 O O . LYS A 1 82 ? -23.200 5.765 26.529 1.00 92.31 82 LYS A O 1
ATOM 686 N N . GLU A 1 83 ? -21.355 4.527 26.878 1.00 90.25 83 GLU A N 1
ATOM 687 C CA . GLU A 1 83 ? -21.643 4.196 28.286 1.00 90.25 83 GLU A CA 1
ATOM 688 C C . GLU A 1 83 ? -21.788 5.466 29.139 1.00 90.25 83 GLU A C 1
ATOM 690 O O . GLU A 1 83 ? -22.808 5.665 29.790 1.00 90.25 83 GLU A O 1
ATOM 695 N N . LYS A 1 84 ? -20.847 6.411 29.013 1.00 85.56 84 LYS A N 1
ATOM 696 C CA . LYS A 1 84 ? -20.896 7.701 29.729 1.00 85.56 84 LYS A CA 1
ATOM 697 C C . LYS A 1 84 ? -22.117 8.567 29.397 1.00 85.56 84 LYS A C 1
ATOM 699 O O . LYS A 1 84 ? -22.462 9.448 30.182 1.00 85.56 84 LYS A O 1
ATOM 704 N N . ILE A 1 85 ? -22.711 8.390 28.217 1.00 83.25 85 ILE A N 1
ATOM 705 C CA . ILE A 1 85 ? -23.918 9.115 27.795 1.00 83.25 85 ILE A CA 1
ATOM 706 C C . ILE A 1 85 ? -25.184 8.388 28.266 1.00 83.25 85 ILE A C 1
ATOM 708 O O . ILE A 1 85 ? -26.152 9.057 28.608 1.00 83.25 85 ILE A O 1
ATOM 712 N N . GLY A 1 86 ? -25.179 7.051 28.278 1.00 64.69 86 GLY A N 1
ATOM 713 C CA . GLY A 1 86 ? -26.314 6.217 28.686 1.00 64.69 86 GLY A CA 1
ATOM 714 C C . GLY A 1 86 ? -26.567 6.157 30.197 1.00 64.69 86 GLY A C 1
ATOM 715 O O . GLY A 1 86 ? -27.668 5.798 30.593 1.00 64.69 86 GLY A O 1
ATOM 716 N N . ASP A 1 87 ? -25.592 6.548 31.022 1.00 56.47 87 ASP A N 1
ATOM 717 C CA . ASP A 1 87 ? -25.718 6.663 32.487 1.00 56.47 87 ASP A CA 1
ATOM 718 C C . ASP A 1 87 ? -26.330 8.012 32.956 1.00 56.47 87 ASP A C 1
ATOM 720 O O . ASP A 1 87 ? -26.098 8.455 34.085 1.00 56.47 87 ASP A O 1
ATOM 724 N N . LYS A 1 88 ? -27.101 8.694 32.096 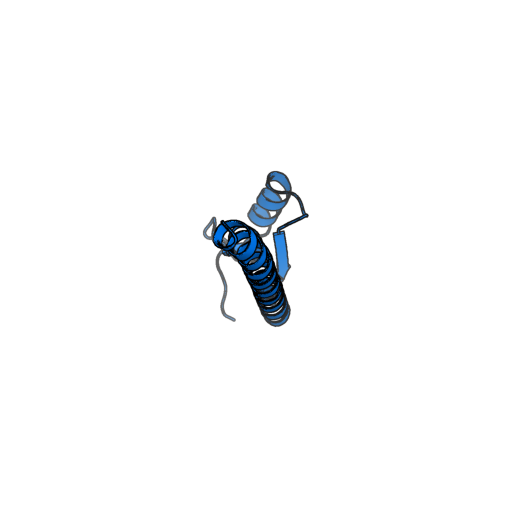1.00 49.28 88 LYS A N 1
ATOM 725 C CA . LYS A 1 88 ? -27.905 9.889 32.423 1.00 49.28 88 LYS A CA 1
ATOM 726 C C . LYS A 1 88 ? -29.385 9.633 32.184 1.00 49.28 88 LYS A C 1
ATOM 728 O O . LYS A 1 88 ? -30.182 10.148 32.998 1.00 49.28 88 LYS A O 1
#

Sequence (88 aa):
MVQFKCSECDMPAEWMYIDEITPRLAPLCDEHMKEILMMEGEVNVQFFDIENVEGWLQAINHLLQFREQKYLALLKEFSKLKEKIGDK

pLDDT: mean 89.56, std 10.19, range [49.28, 97.38]

Radius of gyration: 18.56 Å; chains: 1; bounding box: 39×27×54 Å